Protein AF-A0A1A8EH56-F1 (afdb_monomer)

Organism: Nothobranchius kadleci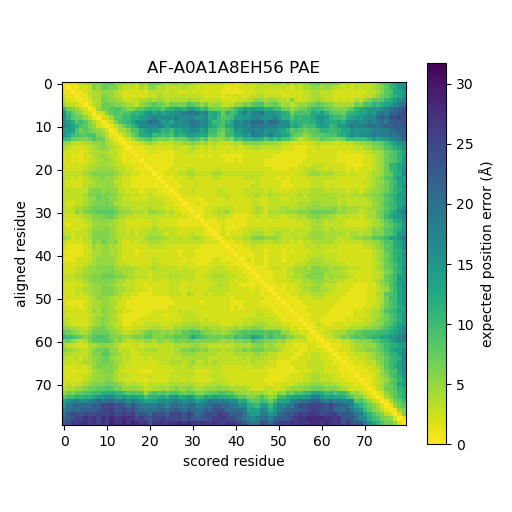 (NCBI:txid1051664)

Structure (mmCIF, N/CA/C/O backbone):
data_AF-A0A1A8EH56-F1
#
_entry.id   AF-A0A1A8EH56-F1
#
loop_
_atom_site.group_PDB
_atom_site.id
_atom_site.type_symbol
_atom_site.label_atom_id
_atom_site.label_alt_id
_atom_site.label_comp_id
_atom_site.label_asym_id
_atom_site.label_entity_id
_atom_site.label_seq_id
_atom_site.pdbx_PDB_ins_code
_atom_site.Cartn_x
_atom_site.Cartn_y
_atom_site.Cartn_z
_atom_site.occupancy
_atom_site.B_iso_or_equiv
_atom_site.auth_seq_id
_atom_site.auth_comp_id
_atom_site.auth_asym_id
_atom_site.auth_atom_id
_atom_site.pdbx_PDB_model_num
ATOM 1 N N . VAL A 1 1 ? -0.942 7.568 -9.795 1.00 92.50 1 VAL A N 1
ATOM 2 C CA . VAL A 1 1 ? -2.351 7.154 -9.572 1.00 92.50 1 VAL A CA 1
ATOM 3 C C . VAL A 1 1 ? -2.713 7.230 -8.091 1.00 92.50 1 VAL A C 1
ATOM 5 O O . VAL A 1 1 ? -1.812 7.266 -7.258 1.00 92.50 1 VAL A O 1
ATOM 8 N N . GLY A 1 2 ? -4.001 7.309 -7.747 1.00 94.19 2 GLY A N 1
ATOM 9 C CA . GLY A 1 2 ? -4.451 7.425 -6.356 1.00 94.19 2 GLY A CA 1
ATOM 10 C C . GLY A 1 2 ? -5.667 6.553 -6.067 1.00 94.19 2 GLY A C 1
ATOM 11 O O . GLY A 1 2 ? -6.623 6.553 -6.837 1.00 94.19 2 GLY A O 1
ATOM 12 N N . PHE A 1 3 ? -5.628 5.848 -4.942 1.00 94.31 3 PHE A N 1
ATOM 13 C CA . PHE A 1 3 ? -6.667 4.940 -4.477 1.00 94.31 3 PHE A CA 1
ATOM 14 C C . PHE A 1 3 ? -7.145 5.359 -3.093 1.00 94.31 3 PHE A C 1
ATOM 16 O O . PHE A 1 3 ? -6.370 5.837 -2.264 1.00 94.31 3 PHE A O 1
ATOM 23 N N . ARG A 1 4 ? -8.434 5.153 -2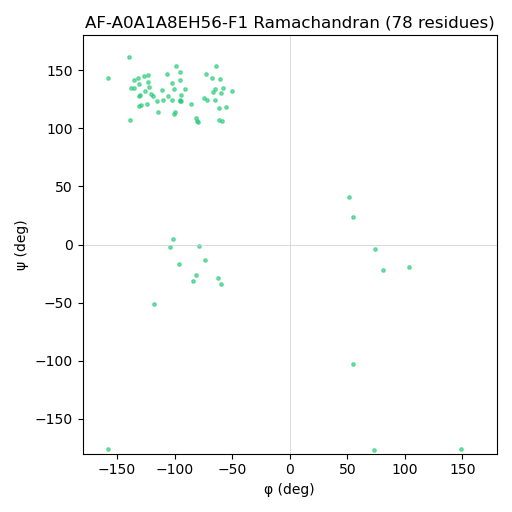.837 1.00 91.75 4 ARG A N 1
ATOM 24 C CA . ARG A 1 4 ? -9.055 5.384 -1.536 1.00 91.75 4 ARG A CA 1
ATOM 25 C C . ARG A 1 4 ? -9.757 4.118 -1.096 1.00 91.75 4 ARG A C 1
ATOM 27 O O . ARG A 1 4 ? -10.529 3.542 -1.857 1.00 91.75 4 ARG A O 1
ATOM 34 N N . CYS A 1 5 ? -9.512 3.723 0.142 1.00 90.31 5 CYS A N 1
ATOM 35 C CA . CYS A 1 5 ? -10.089 2.521 0.702 1.00 90.31 5 CYS A CA 1
ATOM 36 C C . CYS A 1 5 ? -11.269 2.788 1.643 1.00 90.31 5 CYS A C 1
ATOM 38 O O . CYS A 1 5 ? -11.243 3.704 2.471 1.00 90.31 5 CYS A O 1
ATOM 40 N N . GLY A 1 6 ? -12.298 1.946 1.533 1.00 83.31 6 GLY A N 1
ATOM 41 C CA . GLY A 1 6 ? -13.526 2.037 2.319 1.00 83.31 6 GLY A CA 1
ATOM 42 C C . GLY A 1 6 ? -14.449 3.187 1.902 1.00 83.31 6 GLY A C 1
ATOM 43 O O . GLY A 1 6 ? -14.198 3.925 0.949 1.00 83.31 6 GLY A O 1
ATOM 44 N N . THR A 1 7 ? -15.554 3.347 2.633 1.00 73.62 7 THR A N 1
ATOM 45 C CA . THR A 1 7 ? -16.600 4.333 2.324 1.00 73.62 7 THR A CA 1
ATOM 46 C C . THR A 1 7 ? -16.468 5.604 3.172 1.00 73.62 7 THR A C 1
ATOM 48 O O . THR A 1 7 ? -15.945 5.605 4.290 1.00 73.62 7 THR A O 1
ATOM 51 N N . LYS A 1 8 ? -16.959 6.733 2.643 1.00 67.25 8 LYS A N 1
ATOM 52 C CA . LYS A 1 8 ? -16.970 8.028 3.354 1.00 67.25 8 LYS A CA 1
ATOM 53 C C . LYS A 1 8 ? -18.017 8.116 4.474 1.00 67.25 8 LYS A C 1
ATOM 55 O O . LYS A 1 8 ? -17.954 9.054 5.253 1.00 67.25 8 LYS A O 1
ATOM 60 N N . 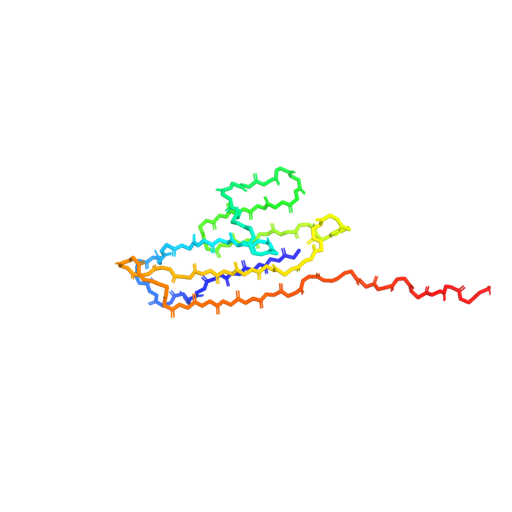LYS A 1 9 ? -18.973 7.182 4.546 1.00 63.44 9 LYS A N 1
ATOM 61 C CA . LYS A 1 9 ? -20.177 7.300 5.390 1.00 63.44 9 LYS A CA 1
ATOM 62 C C . LYS A 1 9 ? -19.965 6.989 6.878 1.00 63.44 9 LYS A C 1
ATOM 64 O O . LYS A 1 9 ? -20.922 7.086 7.634 1.00 63.44 9 LYS A O 1
ATOM 69 N N . ASN A 1 10 ? -18.757 6.611 7.302 1.00 62.62 10 ASN A N 1
ATOM 70 C CA . ASN A 1 10 ? -18.518 6.218 8.690 1.00 62.62 10 ASN A CA 1
ATOM 71 C C . ASN A 1 10 ? -18.004 7.404 9.536 1.00 62.62 10 ASN A C 1
ATOM 73 O O . ASN A 1 10 ? -17.014 8.018 9.122 1.00 62.62 10 ASN A O 1
ATOM 77 N N . PRO A 1 11 ? -18.618 7.709 10.701 1.00 64.44 11 PRO A N 1
ATOM 78 C CA . PRO A 1 11 ? -18.210 8.818 11.575 1.00 64.44 11 PRO A CA 1
ATOM 79 C C . PRO A 1 11 ? -16.767 8.691 12.076 1.00 64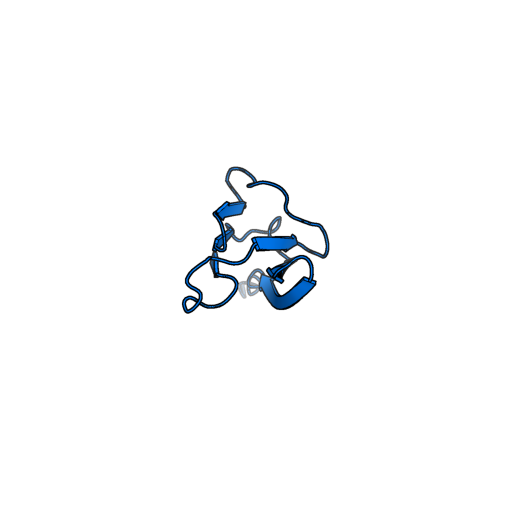.44 11 PRO A C 1
ATOM 81 O O . PRO A 1 11 ? -16.062 9.687 12.210 1.00 64.44 11 PRO A O 1
ATOM 84 N N . SER A 1 12 ? -16.307 7.457 12.299 1.00 67.75 12 SER A N 1
ATOM 85 C CA . SER A 1 12 ? -14.916 7.125 12.592 1.00 67.75 12 SER A CA 1
ATOM 86 C C . SER A 1 12 ? -14.305 6.370 11.403 1.00 67.75 12 SER A C 1
ATOM 88 O O . SER A 1 12 ? -14.852 5.354 10.958 1.00 67.75 12 SER A O 1
ATOM 90 N N . PRO A 1 13 ? -13.187 6.850 10.826 1.00 67.38 13 PRO A N 1
ATOM 91 C CA . PRO A 1 13 ? -12.531 6.133 9.744 1.00 67.38 13 PRO A CA 1
ATOM 92 C C . PRO A 1 13 ? -12.005 4.787 10.275 1.00 67.38 13 PRO A C 1
ATOM 94 O O . PRO A 1 13 ? -11.250 4.782 11.248 1.00 67.38 13 PRO A O 1
ATOM 97 N N . PRO A 1 14 ? -12.383 3.647 9.667 1.00 79.69 14 PRO A N 1
ATOM 98 C CA . PRO A 1 14 ? -11.868 2.348 10.087 1.00 79.69 14 PRO A CA 1
ATOM 99 C C . PRO A 1 14 ? -10.357 2.267 9.845 1.00 79.69 14 PRO A C 1
ATOM 101 O O . PRO A 1 14 ? -9.825 2.935 8.950 1.00 79.69 14 PRO A O 1
ATOM 104 N N . LYS A 1 15 ? -9.669 1.428 10.628 1.00 89.12 15 LYS A N 1
ATOM 105 C CA . LYS A 1 15 ? -8.240 1.165 10.429 1.00 89.12 15 LYS A CA 1
ATOM 106 C C . LYS A 1 15 ? -8.065 0.472 9.080 1.00 89.12 15 LYS A C 1
ATOM 108 O O . LYS A 1 15 ? -8.806 -0.447 8.746 1.00 89.12 15 LYS A O 1
ATOM 113 N N . VAL A 1 16 ? -7.098 0.926 8.297 1.00 92.50 16 VAL A N 1
ATOM 114 C CA . VAL A 1 16 ? -6.818 0.391 6.965 1.00 92.50 16 VAL A CA 1
ATOM 115 C C . VAL A 1 16 ? -5.374 -0.079 6.907 1.00 92.50 16 VAL A C 1
ATOM 117 O O . VAL A 1 16 ? -4.481 0.582 7.430 1.00 92.50 16 VAL A O 1
ATOM 120 N N . SER A 1 17 ? -5.160 -1.217 6.258 1.00 94.50 17 SER A N 1
ATOM 121 C CA . SER A 1 17 ? -3.839 -1.734 5.904 1.00 94.50 17 SER A CA 1
ATOM 122 C C . SER A 1 17 ? -3.758 -1.924 4.396 1.00 94.50 17 SER A C 1
ATOM 124 O O . SER A 1 17 ? -4.685 -2.474 3.795 1.00 94.50 17 SER A O 1
ATOM 126 N N . TRP A 1 18 ? -2.644 -1.506 3.811 1.00 96.19 18 TRP A N 1
ATOM 127 C CA . TRP A 1 18 ? -2.365 -1.661 2.390 1.00 96.19 18 TRP A CA 1
ATOM 128 C C . TRP A 1 18 ? -1.319 -2.739 2.157 1.00 96.19 18 TRP A C 1
ATOM 130 O O . TRP A 1 18 ? -0.403 -2.900 2.960 1.00 96.19 18 TRP A O 1
ATOM 140 N N . TYR A 1 19 ? -1.452 -3.437 1.038 1.00 96.75 19 TYR A N 1
ATOM 141 C CA . TYR A 1 19 ? -0.555 -4.495 0.606 1.00 96.75 19 TYR A CA 1
ATOM 142 C C . TYR A 1 19 ? -0.164 -4.281 -0.853 1.00 96.75 19 TYR A C 1
ATOM 144 O O . TYR A 1 19 ? -1.018 -3.871 -1.642 1.00 96.75 19 TYR A O 1
ATOM 152 N N . LYS A 1 20 ? 1.083 -4.593 -1.208 1.00 96.88 20 LYS A N 1
ATOM 153 C CA . LYS A 1 20 ? 1.558 -4.762 -2.587 1.00 96.88 20 LYS A CA 1
ATOM 154 C C . LYS A 1 20 ? 1.974 -6.218 -2.743 1.00 96.88 20 LYS A C 1
ATOM 156 O O . LYS A 1 20 ? 2.777 -6.694 -1.955 1.00 96.88 20 LYS A O 1
ATOM 161 N N . ASP A 1 21 ? 1.399 -6.927 -3.708 1.00 96.25 21 ASP A N 1
ATOM 162 C CA . ASP A 1 21 ? 1.769 -8.316 -4.025 1.00 96.25 21 ASP A CA 1
ATOM 163 C C . ASP A 1 21 ? 1.768 -9.246 -2.794 1.00 96.25 21 ASP A C 1
ATOM 165 O O . ASP A 1 21 ? 2.612 -10.117 -2.630 1.00 96.25 21 ASP A O 1
ATOM 169 N N . SER A 1 22 ? 0.766 -9.068 -1.925 1.00 95.00 22 SER A N 1
ATOM 170 C CA . SER A 1 22 ? 0.585 -9.766 -0.636 1.00 95.00 22 SER A CA 1
ATOM 171 C C . SER A 1 22 ? 1.508 -9.338 0.513 1.00 95.00 22 SER A C 1
ATOM 173 O O . SER A 1 22 ? 1.276 -9.759 1.645 1.00 95.00 22 SER A O 1
ATOM 175 N N . GLU A 1 23 ? 2.467 -8.442 0.285 1.00 96.44 23 GLU A N 1
ATOM 176 C CA . GLU A 1 23 ? 3.311 -7.860 1.331 1.00 96.44 23 GLU A CA 1
ATOM 177 C C . GLU A 1 23 ? 2.697 -6.573 1.891 1.00 96.44 23 GLU A C 1
ATOM 179 O O . GLU A 1 23 ? 2.227 -5.713 1.143 1.00 96.44 23 GLU A O 1
ATOM 184 N N . GLN A 1 24 ? 2.668 -6.428 3.220 1.00 95.81 24 GLN A N 1
ATOM 185 C CA . GLN A 1 24 ? 2.077 -5.253 3.852 1.00 95.81 24 GLN A CA 1
ATOM 186 C C . GLN A 1 24 ? 2.986 -4.033 3.702 1.00 95.81 24 GLN A C 1
ATOM 188 O O . GLN A 1 24 ? 4.124 -4.022 4.159 1.00 95.81 24 GLN A O 1
ATOM 193 N N . ILE A 1 25 ? 2.434 -2.949 3.167 1.00 95.25 25 ILE A N 1
ATOM 194 C CA . ILE A 1 25 ? 3.099 -1.652 3.152 1.00 95.25 25 ILE A CA 1
ATOM 195 C C . ILE A 1 25 ? 2.916 -1.044 4.546 1.00 95.25 25 ILE A C 1
ATOM 197 O O . ILE A 1 25 ? 1.818 -0.624 4.914 1.00 95.25 25 ILE A O 1
ATOM 201 N N . LEU A 1 26 ? 3.976 -1.034 5.351 1.00 94.00 26 LEU A N 1
ATOM 202 C CA . LEU A 1 26 ? 3.929 -0.492 6.714 1.00 94.00 26 LEU A CA 1
ATOM 203 C C . LEU A 1 26 ? 4.131 1.026 6.747 1.00 94.00 26 LEU A C 1
ATOM 205 O O . LEU A 1 26 ? 3.564 1.709 7.600 1.00 94.00 26 LEU A O 1
ATOM 209 N N . THR A 1 27 ? 4.915 1.561 5.812 1.00 94.00 27 THR A N 1
ATOM 210 C CA . THR A 1 27 ? 5.283 2.979 5.745 1.00 94.00 27 THR A CA 1
ATOM 211 C C . THR A 1 27 ? 5.267 3.488 4.306 1.00 94.00 27 THR A C 1
ATOM 213 O O . THR A 1 27 ? 5.271 2.721 3.345 1.00 94.00 27 THR A O 1
ATOM 216 N N . SER A 1 28 ? 5.210 4.813 4.147 1.00 94.69 28 SER A N 1
ATOM 217 C CA . SER A 1 28 ? 5.364 5.436 2.828 1.00 94.69 28 SER A CA 1
ATOM 218 C C . SER A 1 28 ? 6.791 5.245 2.314 1.00 94.69 28 SER A C 1
ATOM 220 O O . SER A 1 28 ? 7.740 5.357 3.087 1.00 94.69 28 SER A O 1
ATOM 222 N N . ILE A 1 29 ? 6.933 5.028 1.008 1.00 94.12 29 ILE A N 1
ATOM 223 C CA . ILE A 1 29 ? 8.221 4.950 0.317 1.00 94.12 29 ILE A CA 1
ATOM 224 C C . ILE A 1 29 ? 8.453 6.299 -0.377 1.00 94.12 29 ILE A C 1
ATOM 226 O O . ILE A 1 29 ? 7.708 6.623 -1.312 1.00 94.12 29 ILE A O 1
ATOM 230 N N . PRO A 1 30 ? 9.443 7.102 0.057 1.00 93.56 30 PRO A N 1
ATOM 231 C CA . PRO A 1 30 ? 9.718 8.412 -0.526 1.00 93.56 30 PRO A CA 1
ATOM 232 C C . PRO A 1 30 ? 9.836 8.353 -2.054 1.00 93.56 30 PRO A C 1
ATOM 234 O O . PRO A 1 30 ? 10.502 7.478 -2.596 1.00 93.56 30 PRO A O 1
ATOM 237 N N . GLY A 1 31 ? 9.157 9.267 -2.748 1.00 92.31 31 GLY A N 1
ATOM 238 C CA . GLY A 1 31 ? 9.167 9.356 -4.214 1.00 92.31 31 GLY A CA 1
ATOM 239 C C . GLY A 1 31 ? 8.231 8.388 -4.951 1.00 92.31 31 GLY A C 1
ATOM 240 O O . GLY A 1 31 ? 7.815 8.707 -6.060 1.00 92.31 31 GLY A O 1
ATOM 241 N N . TYR A 1 32 ? 7.823 7.270 -4.339 1.00 94.75 32 TYR A N 1
ATOM 242 C CA . TYR A 1 32 ? 7.063 6.221 -5.035 1.00 94.75 32 TYR A CA 1
ATOM 243 C C . TYR A 1 32 ? 5.667 5.990 -4.464 1.00 94.75 32 TYR A C 1
ATOM 245 O O . TYR A 1 32 ? 4.687 5.984 -5.208 1.00 94.75 32 TYR A O 1
ATOM 253 N N . ILE A 1 33 ? 5.557 5.796 -3.147 1.00 95.56 33 ILE A N 1
AT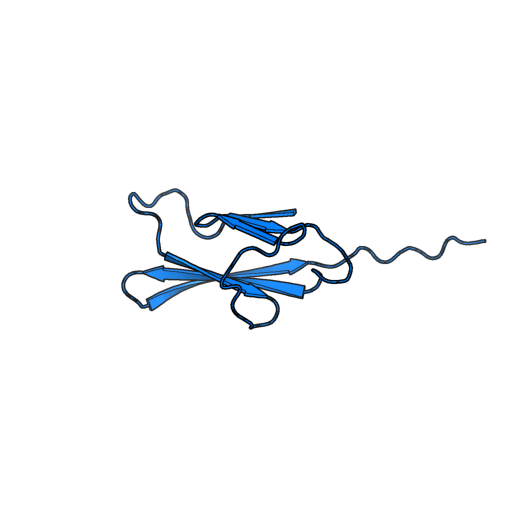OM 254 C CA . ILE A 1 33 ? 4.315 5.388 -2.486 1.00 95.56 33 ILE A CA 1
ATOM 255 C C . ILE A 1 33 ? 4.059 6.297 -1.291 1.00 95.56 33 ILE A C 1
ATOM 257 O O . ILE A 1 33 ? 4.826 6.316 -0.335 1.00 95.56 33 ILE A O 1
ATOM 261 N N . VAL A 1 34 ? 2.935 7.008 -1.305 1.00 96.50 34 VAL A N 1
ATOM 262 C CA . VAL A 1 34 ? 2.493 7.849 -0.190 1.00 96.50 34 VAL A CA 1
ATOM 263 C C . VAL A 1 34 ? 1.210 7.275 0.389 1.00 96.50 34 VAL A C 1
ATOM 265 O O . VAL A 1 34 ? 0.162 7.279 -0.260 1.00 96.50 34 VAL A O 1
ATOM 268 N N . MET A 1 35 ? 1.291 6.814 1.632 1.00 93.50 35 MET A N 1
ATOM 269 C CA . MET A 1 35 ? 0.163 6.332 2.415 1.00 93.50 35 MET A CA 1
ATOM 270 C C . MET A 1 35 ? -0.266 7.393 3.424 1.00 93.50 35 MET A C 1
ATOM 272 O O . MET A 1 35 ? 0.527 7.840 4.252 1.00 93.50 35 MET A O 1
ATOM 276 N N . LYS A 1 36 ? -1.543 7.781 3.383 1.00 89.94 36 LYS A N 1
ATOM 277 C CA . LYS A 1 36 ? -2.135 8.710 4.349 1.00 89.94 36 LYS A CA 1
ATOM 278 C C . LYS A 1 36 ? -3.527 8.236 4.740 1.00 89.94 36 LYS A C 1
ATOM 280 O O . LYS A 1 36 ? -4.483 8.385 3.981 1.00 89.94 36 LYS A O 1
ATOM 285 N N . ASN A 1 37 ? -3.661 7.716 5.957 1.00 86.81 37 ASN A N 1
ATOM 286 C CA . ASN A 1 37 ? -4.909 7.153 6.477 1.00 86.81 37 ASN A CA 1
ATOM 287 C C . ASN A 1 37 ? -5.471 6.052 5.554 1.00 86.81 37 ASN A C 1
ATOM 289 O O . ASN A 1 37 ? -4.984 4.928 5.543 1.00 86.81 37 ASN A O 1
ATOM 293 N N . ARG A 1 38 ? -6.498 6.388 4.767 1.00 89.38 38 ARG A N 1
ATOM 294 C CA . ARG A 1 38 ? -7.197 5.490 3.836 1.00 89.38 38 ARG A CA 1
ATOM 295 C C . ARG A 1 38 ? -6.821 5.732 2.376 1.00 89.38 38 ARG A C 1
ATOM 297 O O . ARG A 1 38 ? -7.348 5.053 1.500 1.00 89.38 38 ARG A O 1
ATOM 304 N N . ASP A 1 39 ? -5.969 6.718 2.123 1.00 92.38 39 ASP A N 1
ATOM 305 C CA . ASP A 1 39 ? -5.530 7.117 0.795 1.00 92.38 39 ASP A CA 1
ATOM 306 C C . ASP A 1 39 ? -4.142 6.536 0.511 1.00 92.38 39 ASP A C 1
ATOM 308 O O . ASP A 1 39 ? -3.234 6.635 1.342 1.00 92.38 39 ASP A O 1
ATOM 312 N N . LEU A 1 40 ? -3.982 5.960 -0.679 1.00 95.38 40 LEU A N 1
ATOM 313 C CA . LEU A 1 40 ? -2.712 5.480 -1.206 1.00 95.38 40 LEU A CA 1
ATOM 314 C C . LEU A 1 40 ? -2.449 6.157 -2.548 1.00 95.38 40 LEU A C 1
ATOM 316 O O . LEU A 1 40 ? -3.249 6.053 -3.477 1.00 95.38 40 LEU A O 1
ATOM 320 N N . ARG A 1 41 ? -1.332 6.871 -2.656 1.00 96.62 41 ARG A N 1
ATOM 321 C CA . ARG A 1 41 ? -0.859 7.468 -3.908 1.00 96.62 41 ARG A CA 1
ATOM 322 C C . ARG A 1 41 ? 0.394 6.747 -4.355 1.00 96.62 41 ARG A C 1
ATOM 324 O O . ARG A 1 41 ? 1.293 6.538 -3.550 1.00 96.62 41 ARG A O 1
ATOM 331 N N . ILE A 1 42 ? 0.432 6.385 -5.629 1.00 96.19 42 ILE A N 1
ATOM 332 C CA . ILE A 1 42 ? 1.517 5.610 -6.226 1.00 96.19 42 ILE A CA 1
ATOM 333 C C . ILE A 1 42 ? 1.975 6.324 -7.492 1.00 96.19 42 ILE A C 1
ATOM 335 O O . ILE A 1 42 ? 1.149 6.662 -8.349 1.00 96.19 42 ILE A O 1
ATOM 339 N N . LEU A 1 43 ? 3.274 6.564 -7.610 1.00 94.94 43 LEU A N 1
ATOM 340 C CA . LEU A 1 43 ? 3.910 6.960 -8.857 1.00 94.94 43 LEU A CA 1
ATOM 341 C C . LEU A 1 43 ? 4.122 5.695 -9.693 1.00 94.94 43 LEU A C 1
ATOM 343 O O . LEU A 1 43 ? 4.969 4.892 -9.337 1.00 94.94 43 LEU A O 1
ATOM 347 N N . ALA A 1 44 ? 3.329 5.510 -10.751 1.00 92.56 44 ALA A N 1
ATOM 348 C CA . ALA A 1 44 ? 3.386 4.305 -11.578 1.00 92.56 44 ALA A CA 1
ATOM 349 C C . ALA A 1 44 ? 4.666 4.285 -12.433 1.00 92.56 44 ALA A C 1
ATOM 351 O O . ALA A 1 44 ? 4.912 5.227 -13.183 1.00 92.56 44 ALA A O 1
ATOM 352 N N . ASN A 1 45 ? 5.445 3.216 -12.304 1.00 92.62 45 ASN A N 1
ATOM 353 C CA . ASN A 1 45 ? 6.687 2.908 -13.020 1.00 92.62 45 ASN A CA 1
ATOM 354 C C . ASN A 1 45 ? 6.934 1.387 -12.966 1.00 92.62 45 ASN A C 1
ATOM 356 O O . ASN A 1 45 ? 6.104 0.666 -12.404 1.00 92.62 45 ASN A O 1
ATOM 360 N N . GLU A 1 46 ? 8.057 0.892 -13.496 1.00 91.69 46 GLU A N 1
ATOM 361 C CA . GLU A 1 46 ? 8.327 -0.554 -13.511 1.00 91.69 46 GLU A CA 1
ATOM 362 C C . GLU A 1 46 ? 8.434 -1.172 -12.103 1.00 91.69 46 GLU A C 1
ATOM 364 O O . GLU A 1 46 ? 8.058 -2.321 -11.897 1.00 91.69 46 GLU A O 1
ATOM 369 N N . PHE A 1 47 ? 8.867 -0.406 -11.098 1.00 91.31 47 PHE A N 1
ATOM 370 C CA . PHE A 1 47 ? 9.052 -0.895 -9.723 1.00 91.31 47 PHE A CA 1
ATOM 371 C C . PHE A 1 47 ? 7.754 -0.951 -8.909 1.00 91.31 47 PHE A C 1
ATOM 373 O O . PHE A 1 47 ? 7.624 -1.707 -7.943 1.00 91.31 47 PHE A O 1
ATOM 380 N N . THR A 1 48 ? 6.793 -0.107 -9.266 1.00 94.75 48 THR A N 1
ATOM 381 C CA . THR A 1 48 ? 5.498 0.021 -8.587 1.00 94.75 48 THR A CA 1
ATOM 382 C C . THR A 1 48 ? 4.381 -0.695 -9.336 1.00 94.75 48 THR A C 1
ATOM 384 O O . THR A 1 48 ? 3.225 -0.631 -8.921 1.00 94.75 48 THR A O 1
ATOM 387 N N . GLU A 1 49 ? 4.706 -1.406 -10.414 1.00 95.50 49 GLU A N 1
ATOM 388 C CA . GLU A 1 49 ? 3.797 -2.370 -11.014 1.00 95.50 49 GLU A CA 1
ATOM 389 C C . GLU A 1 49 ? 3.461 -3.475 -9.998 1.00 95.50 49 GLU A C 1
ATOM 391 O O . GLU A 1 49 ? 4.300 -3.877 -9.184 1.00 95.50 49 GLU A O 1
ATOM 396 N N . GLY A 1 50 ? 2.210 -3.935 -10.000 1.00 95.69 50 GLY A N 1
ATOM 397 C CA . GLY A 1 50 ? 1.764 -4.993 -9.096 1.00 95.69 50 GLY A CA 1
ATOM 398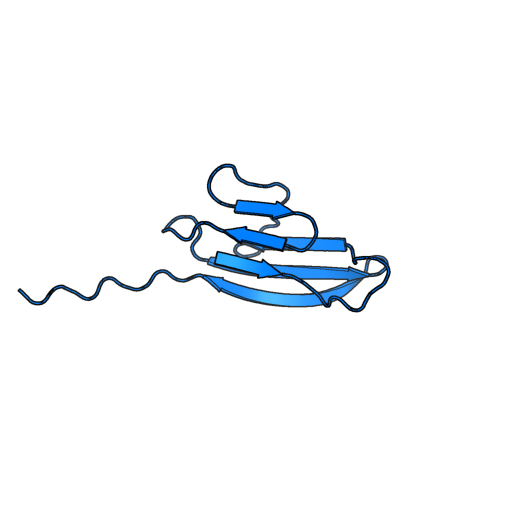 C C . GLY A 1 50 ? 0.300 -4.890 -8.693 1.00 95.69 50 GLY A C 1
ATOM 399 O O . GLY A 1 50 ? -0.458 -4.031 -9.159 1.00 95.69 50 GLY A O 1
ATOM 400 N N . THR A 1 51 ? -0.110 -5.790 -7.802 1.00 97.56 51 THR A N 1
ATOM 401 C CA . THR A 1 51 ? -1.468 -5.824 -7.252 1.00 97.56 51 THR A CA 1
ATOM 402 C C . THR A 1 51 ? -1.496 -5.185 -5.875 1.00 97.56 51 THR A C 1
ATOM 404 O O . THR A 1 51 ? -0.954 -5.714 -4.904 1.00 97.56 51 THR A O 1
ATOM 407 N N . TYR A 1 52 ? -2.192 -4.059 -5.777 1.00 97.06 52 TYR A N 1
ATOM 408 C CA . TYR A 1 52 ? -2.384 -3.341 -4.528 1.00 97.06 52 TYR A CA 1
ATOM 409 C C . TYR A 1 52 ? -3.702 -3.744 -3.904 1.00 97.06 52 TYR A C 1
ATOM 411 O O . TYR A 1 52 ? -4.744 -3.610 -4.534 1.00 97.06 52 TYR A O 1
ATOM 419 N N . THR A 1 53 ? -3.670 -4.209 -2.662 1.00 97.06 53 THR A N 1
ATOM 420 C CA . THR A 1 53 ? -4.872 -4.603 -1.925 1.00 97.06 53 THR A CA 1
ATOM 421 C C . THR A 1 53 ? -5.009 -3.746 -0.687 1.00 97.06 53 THR A C 1
ATOM 423 O O . THR A 1 53 ? -4.087 -3.653 0.119 1.00 97.06 53 THR A O 1
ATOM 426 N N . CYS A 1 54 ? -6.172 -3.141 -0.504 1.00 95.25 54 CYS A N 1
ATOM 427 C CA . CYS A 1 54 ? -6.538 -2.581 0.778 1.00 95.25 54 CYS A CA 1
ATOM 428 C C . CYS A 1 54 ? -7.380 -3.578 1.571 1.00 95.25 54 CYS A C 1
ATOM 430 O O . CYS A 1 54 ? -8.249 -4.242 1.013 1.00 95.25 54 CYS A O 1
ATOM 432 N N . ARG A 1 55 ? -7.157 -3.630 2.888 1.00 94.75 55 ARG A N 1
ATOM 433 C CA . ARG A 1 55 ? -8.034 -4.290 3.857 1.00 94.75 55 ARG A CA 1
ATOM 434 C C . ARG A 1 55 ? -8.534 -3.285 4.890 1.00 94.75 55 ARG A C 1
ATOM 436 O O . ARG A 1 55 ? -7.743 -2.547 5.483 1.00 94.75 55 ARG A O 1
ATOM 443 N N . VAL A 1 56 ? -9.846 -3.271 5.097 1.00 92.88 56 VAL A N 1
ATOM 444 C CA . VAL A 1 56 ? -10.538 -2.463 6.103 1.00 92.88 56 VAL A CA 1
ATOM 445 C C . VAL A 1 56 ? -10.751 -3.307 7.348 1.00 92.88 56 VAL A C 1
ATOM 447 O O . VAL A 1 56 ? -11.385 -4.357 7.283 1.00 92.88 56 VAL A O 1
ATOM 450 N N . HIS A 1 57 ? -10.259 -2.811 8.477 1.00 90.94 57 HIS A N 1
ATOM 451 C CA . HIS A 1 57 ? -10.363 -3.452 9.779 1.00 90.94 57 HIS A CA 1
ATOM 452 C C . HIS A 1 57 ? -11.401 -2.741 10.643 1.00 90.94 57 HIS A C 1
ATOM 454 O O . HIS A 1 57 ? -11.331 -1.524 10.850 1.00 90.94 57 HIS A O 1
ATOM 460 N N . GLN A 1 58 ? -12.338 -3.505 11.193 1.00 87.50 58 GLN A N 1
ATOM 461 C CA . GLN A 1 58 ? -13.337 -3.035 12.144 1.00 87.50 58 GLN A CA 1
ATOM 462 C C . GLN A 1 58 ? -13.327 -3.958 13.360 1.00 87.50 58 GLN A C 1
ATOM 464 O O . GLN A 1 58 ? -13.553 -5.152 13.235 1.00 87.50 58 GLN A O 1
ATOM 469 N N . ARG A 1 59 ? -13.045 -3.400 14.547 1.00 87.00 59 ARG A N 1
ATOM 470 C CA . ARG A 1 59 ? -12.960 -4.151 15.819 1.00 87.00 59 ARG A CA 1
ATOM 471 C C . ARG A 1 59 ? -11.987 -5.349 15.809 1.00 87.00 59 ARG A C 1
ATOM 473 O O . ARG A 1 59 ? -12.111 -6.227 16.645 1.00 87.00 59 ARG A O 1
ATOM 480 N N . GLY A 1 60 ? -10.992 -5.336 14.920 1.00 84.50 60 GLY A N 1
ATOM 481 C CA . GLY A 1 60 ? -9.990 -6.401 14.782 1.00 84.50 60 GLY A CA 1
ATOM 482 C C . GLY A 1 60 ? -10.221 -7.317 13.579 1.00 84.50 60 GLY 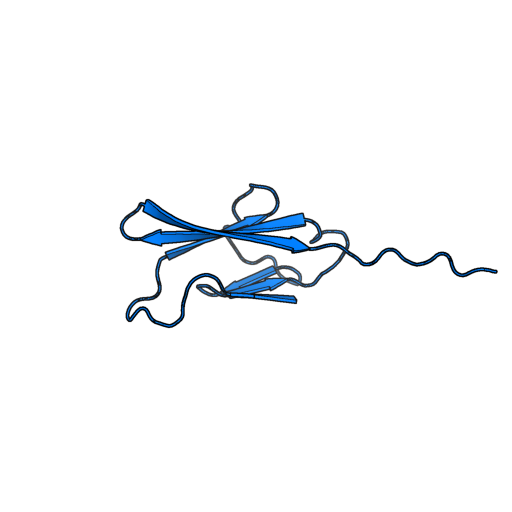A C 1
ATOM 483 O O . GLY A 1 60 ? -9.264 -7.915 13.102 1.00 84.50 60 GLY A O 1
ATOM 484 N N . ASP A 1 61 ? -11.437 -7.335 13.030 1.00 89.38 61 ASP A N 1
ATOM 485 C CA . ASP A 1 61 ? -11.793 -8.172 11.887 1.00 89.38 61 ASP A CA 1
ATOM 486 C C . ASP A 1 61 ? -11.667 -7.426 10.560 1.00 89.38 61 ASP A C 1
ATOM 488 O O . ASP A 1 61 ? -11.926 -6.221 10.465 1.00 89.38 61 ASP A O 1
ATOM 492 N N . ILE A 1 62 ? -11.318 -8.162 9.503 1.00 91.00 62 ILE A N 1
ATOM 493 C CA . ILE A 1 62 ? -11.309 -7.642 8.135 1.00 91.00 62 ILE A CA 1
ATOM 494 C C . ILE A 1 62 ? -12.737 -7.693 7.593 1.00 91.00 62 ILE A C 1
ATOM 496 O O . ILE A 1 62 ? -13.255 -8.761 7.280 1.00 91.00 62 ILE A O 1
ATOM 500 N N . VAL A 1 63 ? -13.361 -6.528 7.440 1.00 90.94 63 VAL A N 1
ATOM 501 C CA . VAL A 1 63 ? -14.751 -6.411 6.959 1.00 90.94 63 VAL A CA 1
ATOM 502 C C . VAL A 1 63 ? -14.852 -6.145 5.460 1.00 90.94 63 VAL A C 1
ATOM 504 O O . VAL A 1 63 ? -15.915 -6.298 4.866 1.00 90.94 63 VAL A O 1
ATOM 507 N N . SER A 1 64 ? -13.762 -5.712 4.826 1.00 89.94 64 SER A N 1
ATOM 508 C CA . SER A 1 64 ? -13.721 -5.473 3.385 1.00 89.94 64 SER A CA 1
ATOM 509 C C . SER A 1 64 ? -12.290 -5.530 2.871 1.00 89.94 64 SER A C 1
ATOM 511 O O . SER A 1 64 ? -11.366 -5.066 3.543 1.00 89.94 64 SER A O 1
ATOM 513 N N . ALA A 1 65 ? -12.120 -6.066 1.666 1.00 93.19 65 ALA A N 1
ATOM 514 C CA . ALA A 1 65 ? -10.873 -6.006 0.931 1.00 93.19 65 ALA A CA 1
ATOM 515 C C . ALA A 1 65 ? -11.145 -5.648 -0.529 1.00 93.19 65 ALA A C 1
ATOM 517 O O . ALA A 1 65 ? -12.053 -6.200 -1.149 1.00 93.19 65 ALA A O 1
ATOM 518 N N . ASN A 1 66 ? -10.363 -4.726 -1.076 1.00 94.00 66 ASN A N 1
ATOM 519 C CA . ASN A 1 66 ? -10.440 -4.347 -2.478 1.00 94.00 66 ASN A CA 1
ATOM 520 C C . ASN A 1 66 ? -9.049 -4.237 -3.087 1.00 94.00 66 ASN A C 1
ATOM 522 O O . ASN A 1 66 ? -8.113 -3.764 -2.442 1.00 94.00 66 ASN A O 1
ATOM 526 N N . SER A 1 67 ? -8.937 -4.682 -4.335 1.00 95.81 67 SER A N 1
ATOM 527 C CA . SER A 1 67 ? -7.659 -4.827 -5.022 1.00 95.81 67 SER A CA 1
ATOM 528 C C . SER A 1 67 ? -7.659 -4.093 -6.356 1.00 95.81 67 SER A C 1
ATOM 530 O O . SER A 1 67 ? -8.668 -4.051 -7.058 1.00 95.81 67 SER A O 1
ATOM 532 N N . TRP A 1 68 ? -6.504 -3.538 -6.709 1.00 95.44 68 TRP A N 1
ATOM 533 C CA . TRP A 1 68 ? -6.248 -2.857 -7.969 1.00 95.44 68 TRP A CA 1
ATOM 534 C C . TRP A 1 68 ? -4.957 -3.390 -8.572 1.00 95.44 68 TRP A C 1
ATOM 536 O O . TRP A 1 68 ? -3.916 -3.390 -7.916 1.00 95.44 68 TRP A O 1
ATOM 546 N N . ALA A 1 69 ? -5.020 -3.808 -9.831 1.00 95.75 69 ALA A N 1
ATOM 547 C CA . ALA A 1 69 ? -3.827 -4.104 -10.605 1.00 95.75 69 ALA A CA 1
ATOM 548 C C . ALA A 1 69 ? -3.313 -2.807 -11.235 1.00 95.75 69 ALA A C 1
ATOM 550 O O . ALA A 1 69 ? -4.030 -2.154 -11.996 1.00 95.75 69 ALA A O 1
ATOM 551 N N . ILE A 1 70 ? -2.076 -2.437 -10.918 1.00 94.69 70 ILE A N 1
ATOM 552 C CA . ILE A 1 70 ? -1.342 -1.397 -11.633 1.00 94.69 70 ILE A CA 1
ATOM 553 C C . ILE A 1 70 ? -0.501 -2.109 -12.676 1.00 94.69 70 ILE A C 1
ATOM 555 O O . ILE A 1 70 ? 0.267 -3.002 -12.331 1.00 94.69 70 ILE A O 1
ATOM 559 N N . ARG A 1 71 ? -0.686 -1.722 -13.938 1.00 92.81 71 ARG A N 1
ATOM 560 C CA . ARG A 1 71 ? 0.063 -2.231 -15.084 1.00 92.81 71 ARG A CA 1
ATOM 561 C C . ARG A 1 71 ? 0.554 -1.060 -15.910 1.00 92.81 71 ARG A C 1
ATOM 563 O O . ARG A 1 71 ? -0.204 -0.104 -16.112 1.00 92.81 71 ARG A O 1
ATOM 570 N N . LEU A 1 72 ? 1.793 -1.127 -16.378 1.00 90.06 72 LEU A N 1
ATOM 571 C CA . LEU A 1 72 ? 2.264 -0.167 -17.367 1.00 90.06 72 LEU A CA 1
ATOM 572 C C . LEU A 1 72 ? 1.614 -0.473 -18.714 1.00 90.06 72 LEU A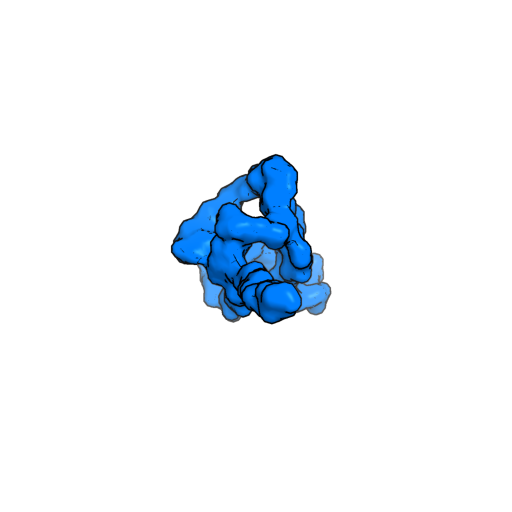 C 1
ATOM 574 O O . LEU A 1 72 ? 1.308 -1.622 -19.037 1.00 90.06 72 LEU A O 1
ATOM 578 N N . LYS A 1 73 ? 1.355 0.573 -19.499 1.00 86.38 73 LYS A N 1
ATOM 579 C CA . LYS A 1 73 ? 0.953 0.354 -20.886 1.00 86.38 73 LYS A CA 1
ATOM 580 C C . LYS A 1 73 ? 2.159 -0.241 -21.616 1.00 86.38 73 LYS A C 1
ATOM 582 O O . LYS A 1 73 ? 3.238 0.334 -21.484 1.00 86.38 73 LYS A O 1
ATOM 587 N N . PRO A 1 74 ? 1.992 -1.338 -22.374 1.00 80.50 74 PRO A N 1
ATOM 588 C CA . PRO A 1 74 ? 3.050 -1.796 -23.254 1.00 80.50 74 PRO A CA 1
ATOM 589 C C . PRO A 1 74 ? 3.388 -0.663 -24.221 1.00 80.50 74 PRO A C 1
ATOM 591 O O . PRO A 1 74 ? 2.477 -0.029 -24.768 1.00 80.50 74 PRO A O 1
ATOM 594 N N . GLU A 1 75 ? 4.674 -0.404 -24.432 1.00 75.00 75 GLU A N 1
ATOM 595 C CA . GLU A 1 75 ? 5.094 0.389 -25.579 1.00 75.00 75 GLU A CA 1
ATOM 596 C C . GLU A 1 75 ? 4.649 -0.377 -26.827 1.00 75.00 75 GLU A C 1
ATOM 598 O O . GLU A 1 75 ? 5.024 -1.534 -27.032 1.00 75.00 75 GLU A O 1
ATOM 603 N N . LEU A 1 76 ? 3.768 0.226 -27.627 1.00 75.06 76 LEU A N 1
ATOM 604 C CA . LEU A 1 76 ? 3.499 -0.303 -28.957 1.00 75.06 76 LEU A CA 1
ATOM 605 C C . LEU A 1 76 ? 4.836 -0.277 -29.703 1.00 75.06 76 LEU A C 1
ATOM 607 O O . LEU A 1 76 ? 5.489 0.771 -29.673 1.00 75.06 76 LEU A O 1
ATOM 611 N N . PRO A 1 77 ? 5.260 -1.374 -30.357 1.00 67.38 77 PRO A N 1
ATOM 612 C CA . PRO A 1 77 ? 6.413 -1.298 -31.232 1.00 67.38 77 PRO A CA 1
ATOM 613 C C . PRO A 1 77 ? 6.126 -0.187 -32.240 1.00 67.38 77 PRO A C 1
ATOM 615 O O . PRO A 1 77 ? 5.120 -0.229 -32.953 1.00 67.38 77 PRO A O 1
ATOM 618 N N . SER A 1 78 ? 6.968 0.847 -32.233 1.00 69.19 78 SER A N 1
ATOM 619 C CA . SER A 1 78 ? 6.965 1.847 -33.289 1.00 69.19 78 SER A CA 1
ATOM 620 C C . SER A 1 78 ? 7.238 1.074 -34.570 1.00 69.19 78 SER A C 1
ATOM 622 O O . SER A 1 78 ? 8.346 0.573 -34.757 1.00 69.19 78 SER A O 1
ATOM 624 N N . ASN A 1 79 ? 6.215 0.889 -35.405 1.00 64.88 79 ASN A N 1
ATOM 625 C CA . ASN A 1 79 ? 6.440 0.401 -36.755 1.00 64.88 79 AS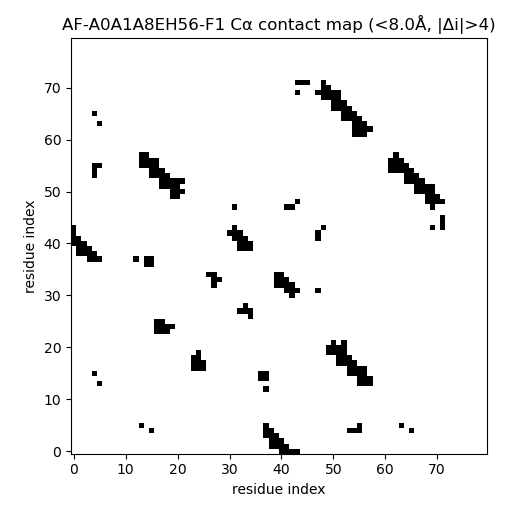N A CA 1
ATOM 626 C C . ASN A 1 79 ? 7.327 1.443 -37.439 1.00 64.88 79 ASN A C 1
ATOM 628 O O . ASN A 1 79 ? 6.869 2.557 -37.676 1.00 64.88 79 ASN A O 1
ATOM 632 N N . SER A 1 80 ? 8.585 1.033 -37.616 1.00 56.75 80 SER A N 1
ATOM 633 C CA . SER A 1 80 ? 9.604 1.454 -38.586 1.00 56.75 80 SER A CA 1
ATOM 634 C C . SER A 1 80 ? 9.554 2.896 -39.082 1.00 56.75 80 SER A C 1
ATOM 636 O O . SER A 1 80 ? 8.653 3.219 -39.883 1.00 56.75 80 SER A O 1
#

pLDDT: mean 88.61, std 10.23, range [56.75, 97.56]

Sequence (80 aa):
VGFRCGTKKNPSPPKVSWYKDSEQILTSIPGYIVMKNRDLRILANEFTEGTYTCRVHQRGDIVSANSWAIRLKPELPSNS

Radius of gyration: 14.99 Å; Cα contacts (8 Å, |Δi|>4): 132; chains: 1; bounding box: 30×19×54 Å

Nearest PDB structures (foldseek):
  3oq3-assembly1_B  TM=7.046E-01  e=8.025E-03  Ectromelia virus Moscow
  8tku-assembly1_A  TM=7.277E-01  e=5.068E-02  Caenorhabditis elegans
  6i9s-assembly2_B  TM=7.017E-01  e=6.023E-02  Homo sapiens
  8edc-assembly1_A  TM=7.142E-01  e=9.549E-02  Caenorhabditis elegans
  5k6x-assembly1_B  TM=6.750E-01  e=2.265E-01  Mus musculus

Foldseek 3Di:
DKDFDDDPPDPDQFAKWKDFQNHTDPAADPPAWHDDGRMIDGDDDPVRFGKMKMFGDDPRDGPDMDIDGRDDDPDDPPDD

Solvent-accessible surface area (backbone atoms only — not comparable to full-atom values): 5056 Å² total; per-residue (Å²): 89,76,48,73,57,82,78,86,86,51,97,65,82,65,54,55,50,43,24,50,74,86,43,72,58,87,68,60,43,90,94,41,33,49,66,54,86,50,37,43,36,39,54,82,50,88,86,58,45,43,42,38,32,38,37,36,33,55,100,84,42,78,80,47,74,52,74,45,78,46,73,79,79,76,80,71,80,78,81,125

Mean predicted aligned error: 5.74 Å

InterPro domains:
  IPR007110 Immunoglobulin-like domain [PS50835] (1-64)
  IPR013783 Immunoglobulin-like fold [G3DSA:2.60.40.10] (1-73)
  IPR036179 Immunoglobulin-like domain superfamily [SSF48726] (3-60)

Secondary structure (DSSP, 8-state):
-EEE-S-TT-SSPPEEEEEETTEEE-S-BTTTEEEETTEEEE--STTT-EEEEEEEEETTEEEEEEEEEE-PPPPPP---